Protein AF-A0A929AY75-F1 (afdb_monomer_lite)

Radius of gyration: 17.42 Å; chains: 1; bounding box: 49×32×34 Å

Structure (mmCIF, N/CA/C/O backbone):
data_AF-A0A929AY75-F1
#
_entry.id   AF-A0A929AY75-F1
#
loop_
_atom_site.group_PDB
_atom_site.id
_atom_site.type_symbol
_atom_site.label_atom_id
_atom_site.label_alt_id
_atom_site.label_comp_id
_atom_site.label_asym_id
_atom_site.label_entity_id
_atom_site.label_seq_id
_atom_site.pdbx_PDB_ins_code
_atom_site.Cartn_x
_atom_site.Cartn_y
_atom_site.Cartn_z
_atom_site.occupancy
_atom_site.B_iso_or_equiv
_atom_site.auth_seq_id
_atom_site.auth_comp_id
_atom_site.auth_asym_id
_atom_site.auth_atom_id
_atom_site.pdbx_PDB_model_num
ATOM 1 N N . MET A 1 1 ? -19.424 8.136 5.211 1.00 58.34 1 MET A N 1
ATOM 2 C CA . MET A 1 1 ? -18.488 7.083 4.750 1.00 58.34 1 MET A CA 1
ATOM 3 C C . MET A 1 1 ? -17.634 6.529 5.892 1.00 58.34 1 MET A C 1
ATOM 5 O O . MET A 1 1 ? -17.654 5.324 6.089 1.00 58.34 1 MET A O 1
ATOM 9 N N . CYS A 1 2 ? -16.976 7.370 6.703 1.00 70.50 2 CYS A N 1
ATOM 10 C CA . CYS A 1 2 ? -16.135 6.907 7.822 1.00 70.50 2 CYS A CA 1
ATOM 11 C C . CYS A 1 2 ? -16.876 6.101 8.907 1.00 70.50 2 CYS A C 1
ATOM 13 O O . CYS A 1 2 ? -16.299 5.177 9.466 1.00 70.50 2 CYS A O 1
ATOM 15 N N . ASP A 1 3 ? -18.149 6.406 9.183 1.00 83.50 3 ASP A N 1
ATOM 16 C CA . ASP A 1 3 ? -18.938 5.699 10.209 1.00 83.50 3 ASP A CA 1
ATOM 17 C C . ASP A 1 3 ? -19.165 4.215 9.869 1.00 83.50 3 ASP A C 1
ATOM 19 O O . ASP A 1 3 ? -19.022 3.339 10.717 1.00 83.50 3 ASP A O 1
ATOM 23 N N . ARG A 1 4 ? -19.409 3.917 8.586 1.00 83.25 4 ARG A N 1
ATOM 24 C CA . ARG A 1 4 ? -19.552 2.541 8.089 1.00 83.25 4 ARG A CA 1
ATOM 25 C C . ARG A 1 4 ? -18.265 1.736 8.273 1.00 83.25 4 ARG A C 1
ATOM 27 O O . ARG A 1 4 ? -18.332 0.578 8.664 1.00 83.25 4 ARG A O 1
ATOM 34 N N . ILE A 1 5 ? -17.106 2.353 8.024 1.00 80.56 5 ILE A N 1
ATOM 35 C CA . ILE A 1 5 ? -15.794 1.709 8.207 1.00 80.56 5 ILE A CA 1
ATOM 36 C C . ILE A 1 5 ? -15.585 1.362 9.684 1.00 80.56 5 ILE A C 1
ATOM 38 O O . ILE A 1 5 ? -15.224 0.231 9.993 1.00 80.56 5 ILE A O 1
ATOM 42 N N . LYS A 1 6 ? -15.873 2.300 10.598 1.00 83.12 6 LYS A N 1
ATOM 43 C CA . LYS A 1 6 ? -15.758 2.067 12.048 1.00 83.12 6 LYS A CA 1
ATOM 44 C C . LYS A 1 6 ? -16.673 0.933 12.521 1.00 83.12 6 LYS A C 1
ATOM 46 O O . LYS A 1 6 ? -16.192 0.010 13.168 1.00 83.12 6 LYS A O 1
ATOM 51 N N . LYS A 1 7 ? -17.948 0.944 12.117 1.00 85.19 7 LYS A N 1
ATOM 52 C CA . LYS A 1 7 ? -18.905 -0.139 12.415 1.00 85.19 7 LYS A CA 1
ATOM 53 C C . LYS A 1 7 ? -18.456 -1.487 11.853 1.00 85.19 7 LYS A C 1
ATOM 55 O O . LYS A 1 7 ? -18.595 -2.507 12.518 1.00 85.19 7 LYS A O 1
ATOM 60 N N . GLY A 1 8 ? -17.882 -1.495 10.649 1.00 83.12 8 GLY A N 1
ATOM 61 C CA . GLY A 1 8 ? -17.298 -2.693 10.046 1.00 83.12 8 GLY A CA 1
ATOM 62 C C . GLY A 1 8 ? -16.147 -3.267 10.876 1.00 83.12 8 GLY A C 1
ATOM 63 O O . GLY A 1 8 ? -16.157 -4.458 11.175 1.00 83.12 8 GLY A O 1
ATOM 64 N N . LEU A 1 9 ? -15.200 -2.419 11.294 1.00 79.19 9 LEU A N 1
ATOM 65 C CA . LEU A 1 9 ? -14.049 -2.816 12.116 1.00 79.19 9 LEU A CA 1
ATOM 66 C C . LEU A 1 9 ? -14.449 -3.294 13.520 1.00 79.19 9 LEU A C 1
ATOM 68 O O . LEU A 1 9 ? -13.875 -4.261 14.011 1.00 79.19 9 LEU A O 1
ATOM 72 N N . ASN A 1 10 ? -15.449 -2.663 14.139 1.00 81.44 10 ASN A N 1
ATOM 73 C CA . ASN A 1 10 ? -15.956 -3.046 15.463 1.00 81.44 10 ASN A CA 1
ATOM 74 C C . ASN A 1 10 ? -16.852 -4.290 15.445 1.00 81.44 10 ASN A C 1
ATOM 76 O O . ASN A 1 10 ? -17.226 -4.810 16.492 1.00 81.44 10 ASN A O 1
ATOM 80 N N . GLY A 1 11 ? -17.243 -4.754 14.263 1.00 81.00 11 GLY A N 1
ATOM 81 C CA . GLY A 1 11 ? -18.146 -5.882 14.132 1.00 81.00 11 GLY A CA 1
ATOM 82 C C . GLY A 1 11 ? -19.634 -5.547 14.292 1.00 81.00 11 GLY A C 1
ATOM 83 O O . GLY A 1 11 ? -20.442 -6.460 14.437 1.00 81.00 11 GLY A O 1
ATOM 84 N N . GLU A 1 12 ? -20.006 -4.272 14.220 1.00 87.19 12 GLU A N 1
ATOM 85 C CA . GLU A 1 12 ? -21.356 -3.735 14.466 1.00 87.19 12 GLU A CA 1
ATOM 86 C C . GLU A 1 12 ? -22.196 -3.578 13.184 1.00 87.19 12 GLU A C 1
ATOM 88 O O . GLU A 1 12 ? -23.343 -3.140 13.231 1.00 87.19 12 GLU A O 1
ATOM 93 N N . LEU A 1 13 ? -21.622 -3.877 12.014 1.00 85.38 13 LEU A N 1
ATOM 94 C CA . LEU A 1 13 ? -22.315 -3.727 10.736 1.00 85.38 13 LEU A CA 1
ATOM 95 C C . LEU A 1 13 ? -23.306 -4.881 10.505 1.00 85.38 13 LEU A C 1
ATOM 97 O O . LEU A 1 13 ? -22.887 -6.037 10.394 1.00 85.38 13 LEU A O 1
ATOM 101 N N . ASP A 1 14 ? -24.594 -4.563 10.388 1.00 83.25 14 ASP A N 1
ATOM 102 C CA . ASP A 1 14 ? -25.686 -5.516 10.123 1.00 83.25 14 ASP A CA 1
ATOM 103 C C . ASP A 1 14 ? -25.837 -5.815 8.617 1.00 83.25 14 ASP A C 1
ATOM 105 O O . ASP A 1 14 ? -26.877 -5.612 7.998 1.00 83.25 14 ASP A O 1
ATOM 109 N N . GLU A 1 15 ? -24.732 -6.222 7.990 1.00 84.50 15 GLU A N 1
ATOM 110 C CA . GLU A 1 15 ? -24.664 -6.631 6.585 1.00 84.50 15 GLU A CA 1
ATOM 111 C C . GLU A 1 15 ? -23.827 -7.920 6.478 1.00 84.50 15 GLU A C 1
ATOM 113 O O . GLU A 1 15 ? -22.878 -8.091 7.256 1.00 84.50 15 GLU A O 1
ATOM 118 N N . PRO A 1 16 ? -24.115 -8.823 5.518 1.00 76.69 16 PRO A N 1
ATOM 119 C CA . PRO A 1 16 ? -23.265 -9.978 5.237 1.00 76.69 16 PRO A CA 1
ATOM 120 C C . PRO A 1 16 ? -21.837 -9.533 4.909 1.00 76.69 16 PRO A C 1
ATOM 122 O O . PRO A 1 16 ? -21.634 -8.627 4.099 1.00 76.69 16 PRO A O 1
ATOM 125 N N . ARG A 1 17 ? -20.834 -10.169 5.523 1.00 69.56 17 ARG A N 1
ATOM 126 C CA . ARG A 1 17 ? -19.430 -9.745 5.406 1.00 69.56 17 ARG A CA 1
ATOM 127 C C . ARG A 1 17 ? -18.582 -10.835 4.784 1.00 69.56 17 ARG A C 1
ATOM 129 O O . ARG A 1 17 ? -18.651 -11.996 5.182 1.00 69.56 17 ARG A O 1
ATOM 136 N N . TYR A 1 18 ? -17.727 -10.433 3.854 1.00 57.09 18 TYR A N 1
ATOM 137 C CA . TYR A 1 18 ? -16.662 -11.283 3.349 1.00 57.09 18 TYR A CA 1
ATOM 138 C C . TYR A 1 18 ? -15.500 -11.283 4.356 1.00 57.09 18 TYR A C 1
ATOM 140 O O . TYR A 1 18 ? -14.575 -10.488 4.241 1.00 57.09 18 TYR A O 1
ATOM 148 N N . GLY A 1 19 ? -15.587 -12.150 5.370 1.00 64.31 19 GLY A N 1
ATOM 149 C CA . GLY A 1 19 ? -14.478 -12.491 6.272 1.00 64.31 19 GLY A CA 1
ATOM 150 C C . GLY A 1 19 ? -13.862 -11.348 7.100 1.00 64.31 19 GLY A C 1
ATOM 151 O O . GLY A 1 19 ? -14.418 -10.259 7.231 1.00 64.31 19 GLY A O 1
ATOM 152 N N . PHE A 1 20 ? -12.712 -11.647 7.718 1.00 63.41 20 PHE A N 1
ATOM 153 C CA . PHE A 1 20 ? -11.889 -10.707 8.492 1.00 63.41 20 PHE A CA 1
ATOM 154 C C . PHE A 1 20 ? -11.245 -9.638 7.593 1.00 63.41 20 PHE A C 1
ATOM 156 O O . PHE A 1 20 ? -11.009 -9.907 6.417 1.00 63.41 20 PHE A O 1
ATOM 163 N N . PRO A 1 21 ? -10.890 -8.450 8.122 1.00 64.00 21 PRO A N 1
ATOM 164 C CA . PRO A 1 21 ? -10.072 -7.496 7.382 1.00 64.00 21 PRO A CA 1
ATOM 165 C C . PRO A 1 21 ? -8.719 -8.130 7.023 1.00 64.00 21 PRO A C 1
ATOM 167 O O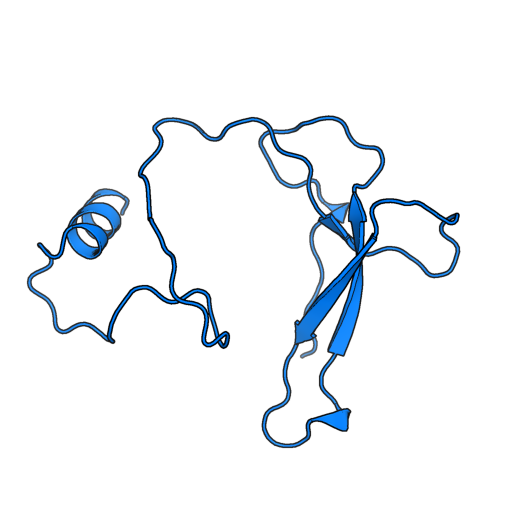 . PRO A 1 21 ? -7.944 -8.491 7.906 1.00 64.00 21 PRO A O 1
ATOM 170 N N . PHE A 1 22 ? -8.433 -8.251 5.727 1.00 64.19 22 PHE A N 1
ATOM 171 C CA . PHE A 1 22 ? -7.162 -8.758 5.208 1.00 64.19 22 PHE A CA 1
ATOM 172 C C . PHE A 1 22 ? -6.489 -7.716 4.305 1.00 64.19 22 PHE A C 1
ATOM 174 O O . PHE A 1 22 ? -7.152 -6.979 3.572 1.00 64.19 22 PHE A O 1
ATOM 181 N N . ALA A 1 23 ? -5.158 -7.641 4.358 1.00 60.72 23 ALA A N 1
ATOM 182 C CA . ALA A 1 23 ? -4.357 -6.730 3.539 1.00 60.72 23 ALA A CA 1
ATOM 183 C C . ALA A 1 23 ? -3.999 -7.384 2.192 1.00 60.72 23 ALA A C 1
ATOM 185 O O . ALA A 1 23 ? -2.848 -7.741 1.929 1.00 60.72 23 ALA A O 1
ATOM 186 N N . GLY A 1 24 ? -5.002 -7.564 1.332 1.00 62.25 24 GLY A N 1
ATOM 187 C CA . GLY A 1 24 ? -4.816 -8.172 0.013 1.00 62.25 24 GLY A CA 1
ATOM 188 C C . GLY A 1 24 ? -4.464 -9.664 0.059 1.00 62.25 24 GLY A C 1
ATOM 189 O O . GLY A 1 24 ? -4.880 -10.390 0.950 1.00 62.25 24 GLY A O 1
ATOM 190 N N . ASP A 1 25 ? -3.700 -10.134 -0.924 1.00 54.97 25 ASP A N 1
ATOM 191 C CA . ASP A 1 25 ? -3.467 -11.566 -1.186 1.00 54.97 25 ASP A CA 1
ATOM 192 C C . ASP A 1 25 ? -2.432 -12.230 -0.261 1.00 54.97 25 ASP A C 1
ATOM 194 O O . ASP A 1 25 ? -1.881 -13.290 -0.557 1.00 54.97 25 ASP A O 1
ATOM 198 N N . ASN A 1 26 ? -2.119 -11.574 0.851 1.00 52.06 26 ASN A N 1
ATOM 199 C CA . ASN A 1 26 ? -1.126 -12.039 1.794 1.00 52.06 26 ASN A CA 1
ATOM 200 C C . ASN A 1 26 ? -1.834 -12.785 2.923 1.00 52.06 26 ASN A C 1
ATOM 202 O O . ASN A 1 26 ? -2.718 -12.235 3.572 1.00 52.06 26 ASN A O 1
ATOM 206 N N . ASN A 1 27 ? -1.380 -14.001 3.228 1.00 58.03 27 ASN A N 1
ATOM 207 C CA . ASN A 1 27 ? -1.840 -14.798 4.377 1.00 58.03 27 ASN A CA 1
ATOM 208 C C . ASN A 1 27 ? -1.547 -14.147 5.751 1.00 58.03 27 ASN A C 1
ATOM 210 O O . ASN A 1 27 ? -1.674 -14.801 6.784 1.00 58.03 27 ASN A O 1
ATOM 214 N N . PHE A 1 28 ? -1.114 -12.884 5.781 1.00 60.75 28 PHE A N 1
ATOM 215 C CA . PHE A 1 28 ? -0.845 -12.137 6.998 1.00 60.75 28 PHE A CA 1
ATOM 216 C C . PHE A 1 28 ? -2.108 -11.396 7.423 1.00 60.75 28 PHE A C 1
ATOM 218 O O . PHE A 1 28 ? -2.578 -10.476 6.751 1.00 60.75 28 PHE A O 1
ATOM 225 N N . LEU A 1 29 ? -2.648 -11.819 8.560 1.00 69.06 29 LEU A N 1
ATOM 226 C CA . LEU A 1 29 ? -3.685 -11.086 9.264 1.00 69.06 29 LEU A CA 1
ATOM 227 C C . LEU A 1 29 ? -3.046 -9.902 9.988 1.00 69.06 29 LEU A C 1
ATOM 229 O O . LEU A 1 29 ? -1.889 -9.961 10.402 1.00 69.06 29 LEU A O 1
ATOM 233 N N . PHE A 1 30 ? -3.799 -8.818 10.130 1.00 74.62 30 PHE A N 1
ATOM 234 C CA . PHE A 1 30 ? -3.373 -7.725 10.991 1.00 74.62 30 PHE A CA 1
ATOM 235 C C . PHE A 1 30 ? -3.423 -8.184 12.448 1.00 74.62 30 PHE A C 1
ATOM 237 O O . PHE A 1 30 ? -4.459 -8.676 12.893 1.00 74.62 30 PHE A O 1
ATOM 244 N N . ASP A 1 31 ? -2.344 -7.954 13.194 1.00 78.38 31 ASP A N 1
ATOM 245 C CA . ASP A 1 31 ? -2.346 -8.171 14.645 1.00 78.38 31 ASP A CA 1
ATOM 246 C C . ASP A 1 31 ? -3.283 -7.175 15.351 1.00 78.38 31 ASP A C 1
ATOM 248 O O . ASP A 1 31 ? -3.9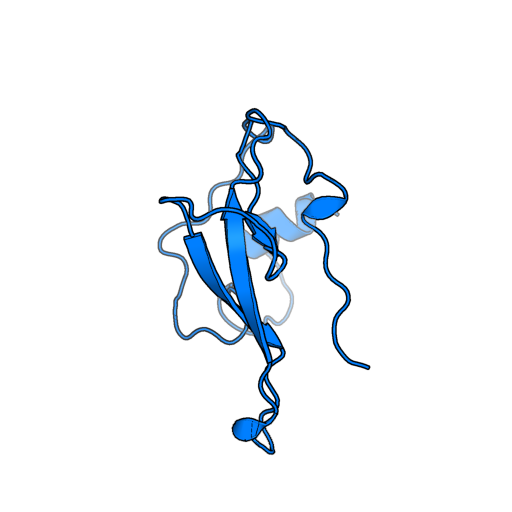29 -7.503 16.342 1.00 78.38 31 ASP A O 1
ATOM 252 N N . GLU A 1 32 ? -3.377 -5.945 14.830 1.00 83.38 32 GLU A N 1
ATOM 253 C CA . GLU A 1 32 ? -4.207 -4.883 15.392 1.00 83.38 32 GLU A CA 1
ATOM 254 C C . GLU A 1 32 ? -4.577 -3.831 14.333 1.00 83.38 32 GLU A C 1
ATOM 256 O O . GLU A 1 32 ? -3.744 -3.426 13.519 1.00 83.38 32 GLU A O 1
ATOM 261 N N . ILE A 1 33 ? -5.816 -3.328 14.380 1.00 80.38 33 ILE A N 1
ATOM 262 C CA . ILE A 1 33 ? -6.267 -2.176 13.588 1.00 80.38 33 ILE A CA 1
ATOM 263 C C . ILE A 1 33 ? -6.712 -1.073 14.549 1.00 80.38 33 ILE A C 1
ATOM 265 O O . ILE A 1 33 ? -7.707 -1.215 15.257 1.00 80.38 33 ILE A O 1
ATOM 269 N N . LYS A 1 34 ? -5.984 0.048 14.560 1.00 83.06 34 LYS A N 1
ATOM 270 C CA . LYS A 1 34 ? -6.289 1.221 15.391 1.00 83.06 34 LYS A CA 1
ATOM 271 C C . LYS A 1 34 ? -6.826 2.370 14.548 1.00 83.06 34 LYS A C 1
ATOM 273 O O . LYS A 1 34 ? -6.207 2.773 13.565 1.00 83.06 34 LYS A O 1
ATOM 278 N N . VAL A 1 35 ? -7.940 2.953 14.986 1.00 82.31 35 VAL A N 1
ATOM 279 C CA . VAL A 1 35 ? -8.423 4.232 14.452 1.00 82.31 35 VAL A CA 1
ATOM 280 C C . VAL A 1 35 ? -7.564 5.352 15.036 1.00 82.31 35 VAL A C 1
ATOM 282 O O . VAL A 1 35 ? -7.399 5.439 16.250 1.00 82.31 35 VAL A O 1
ATOM 285 N N . ILE A 1 36 ? -7.022 6.209 14.173 1.00 87.44 36 ILE A N 1
ATOM 286 C CA . ILE A 1 36 ? -6.267 7.406 14.564 1.00 87.44 36 ILE A CA 1
ATOM 287 C C . ILE A 1 36 ? -7.004 8.657 14.088 1.00 87.44 36 ILE A C 1
ATOM 289 O O . ILE A 1 36 ? -7.607 8.651 13.016 1.00 87.44 36 ILE A O 1
ATOM 293 N N . ASP A 1 37 ? -6.938 9.738 14.866 1.00 86.50 37 ASP A N 1
ATOM 294 C CA . ASP A 1 37 ? -7.645 10.983 14.533 1.00 86.50 37 ASP A CA 1
ATOM 295 C C . ASP A 1 37 ? -6.987 11.745 13.381 1.00 86.50 37 ASP A C 1
ATOM 297 O O . ASP A 1 37 ? 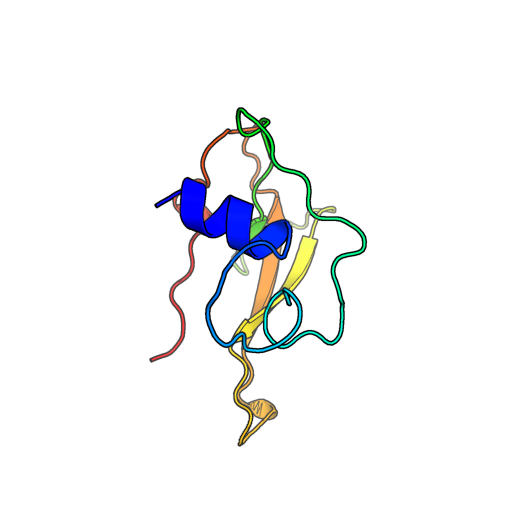-7.661 12.404 12.589 1.00 86.50 37 ASP A O 1
ATOM 301 N N . LYS A 1 38 ? -5.653 11.675 13.299 1.00 87.50 38 LYS A N 1
ATOM 302 C CA . LYS A 1 38 ? -4.850 12.318 12.259 1.00 87.50 38 LYS A CA 1
ATOM 303 C C . LYS A 1 38 ? -3.693 11.409 11.849 1.00 87.50 38 LYS A C 1
ATOM 305 O O . LYS A 1 38 ? -3.099 10.769 12.725 1.00 87.50 38 LYS A O 1
ATOM 310 N N . PRO A 1 39 ? -3.340 11.368 10.554 1.00 87.19 39 PRO A N 1
ATOM 311 C CA . PRO A 1 39 ? -2.144 10.671 10.112 1.00 87.19 39 PRO A CA 1
ATOM 312 C C . PRO A 1 39 ? -0.906 11.286 10.770 1.00 87.19 39 PRO A C 1
ATOM 314 O O . PRO A 1 39 ? -0.814 12.500 10.972 1.00 87.19 39 PRO A O 1
ATOM 317 N N . LYS A 1 40 ? 0.051 10.430 11.125 1.00 90.81 40 LYS A N 1
ATOM 318 C CA . LYS A 1 40 ? 1.384 10.864 11.552 1.00 90.81 40 LYS A CA 1
ATOM 319 C C . LYS A 1 40 ? 2.246 11.078 10.314 1.00 90.81 40 LYS A C 1
ATOM 321 O O . LYS A 1 40 ? 2.018 10.441 9.290 1.00 90.81 40 LYS A O 1
ATOM 326 N N . LEU A 1 41 ? 3.257 11.938 10.421 1.00 92.50 41 LEU A N 1
ATOM 327 C CA . LEU A 1 41 ? 4.242 12.064 9.352 1.00 92.50 41 LEU A CA 1
ATOM 328 C C . LEU A 1 41 ? 4.934 10.711 9.125 1.00 92.50 41 LEU A C 1
ATOM 330 O O . LEU A 1 41 ? 5.315 10.037 10.086 1.00 92.50 41 LEU A O 1
ATOM 334 N N . ALA A 1 42 ? 5.117 10.336 7.861 1.00 89.94 42 ALA A N 1
ATOM 335 C CA . ALA A 1 42 ? 5.696 9.060 7.457 1.00 89.94 42 ALA A CA 1
ATOM 336 C C . ALA A 1 42 ? 6.745 9.251 6.353 1.00 89.94 42 ALA A C 1
ATOM 338 O O . ALA A 1 42 ? 6.776 10.271 5.665 1.00 89.94 42 ALA A O 1
ATOM 339 N N . ARG A 1 43 ? 7.616 8.252 6.180 1.00 88.81 43 ARG A N 1
ATOM 340 C CA . ARG A 1 43 ? 8.454 8.135 4.981 1.00 88.81 43 ARG A CA 1
ATOM 341 C C . ARG A 1 43 ? 7.802 7.149 4.031 1.00 88.81 43 ARG A C 1
ATOM 343 O O . ARG A 1 43 ? 7.387 6.072 4.451 1.00 88.81 43 ARG A O 1
ATOM 350 N N . TRP A 1 44 ? 7.754 7.517 2.761 1.00 88.44 44 TRP A N 1
ATOM 351 C CA . TRP A 1 44 ? 7.094 6.728 1.734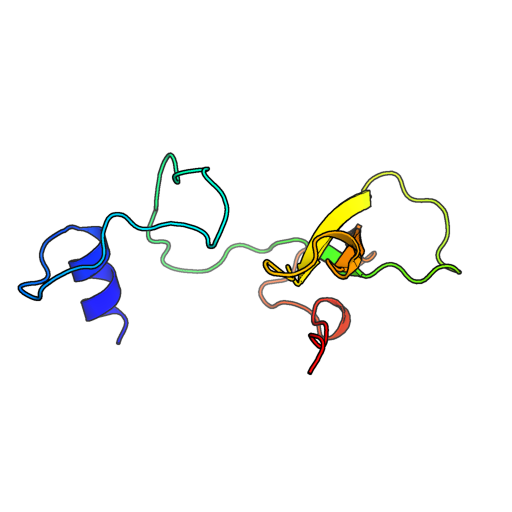 1.00 88.44 44 TRP A CA 1
ATOM 352 C C . TRP A 1 44 ? 8.114 5.955 0.908 1.00 88.44 44 TRP A C 1
ATOM 354 O O . TRP A 1 44 ? 9.168 6.478 0.536 1.00 88.44 44 TRP A O 1
ATOM 364 N N . TYR A 1 45 ? 7.785 4.701 0.618 1.00 88.19 45 TYR A N 1
ATOM 365 C CA . TYR A 1 45 ? 8.535 3.896 -0.331 1.00 88.19 45 TYR A CA 1
ATOM 366 C C . TYR A 1 45 ? 8.289 4.419 -1.744 1.00 88.19 45 TYR A C 1
ATOM 368 O O . TYR A 1 45 ? 7.148 4.529 -2.180 1.00 88.19 45 TYR A O 1
ATOM 376 N N . CYS A 1 46 ? 9.368 4.720 -2.457 1.00 88.00 46 CYS A N 1
ATOM 377 C CA . CYS A 1 46 ? 9.335 5.101 -3.863 1.00 88.00 46 CYS A CA 1
ATOM 378 C C . CYS A 1 46 ? 10.079 4.040 -4.688 1.00 88.00 46 CYS A C 1
ATOM 380 O O . CYS A 1 46 ? 11.080 3.494 -4.205 1.00 88.00 46 CYS A O 1
ATOM 382 N N . PRO A 1 47 ? 9.603 3.717 -5.903 1.00 88.69 47 PRO A N 1
ATOM 383 C CA . PRO A 1 47 ? 10.304 2.831 -6.810 1.00 88.69 47 PRO A CA 1
ATOM 384 C C . PRO A 1 47 ? 11.671 3.432 -7.131 1.00 88.69 47 PRO A C 1
ATOM 386 O O . PRO A 1 47 ? 11.819 4.635 -7.351 1.00 88.69 47 PRO A O 1
ATOM 389 N N . ILE A 1 48 ? 12.679 2.574 -7.132 1.00 86.38 48 ILE A N 1
ATOM 390 C CA . ILE A 1 48 ? 14.052 2.957 -7.423 1.00 86.38 48 ILE A CA 1
ATOM 391 C C . ILE A 1 48 ? 14.319 2.659 -8.888 1.00 86.38 48 ILE A C 1
ATOM 393 O O . ILE A 1 48 ? 14.106 1.534 -9.339 1.00 86.38 48 ILE A O 1
ATOM 397 N N . ASP A 1 49 ? 14.813 3.658 -9.612 1.00 77.75 49 ASP A N 1
ATOM 398 C CA . ASP A 1 49 ? 15.282 3.459 -10.978 1.00 77.75 49 ASP A CA 1
ATOM 399 C C . ASP A 1 49 ? 16.663 2.782 -10.980 1.00 77.75 49 ASP A C 1
ATOM 401 O O . ASP A 1 49 ? 17.452 2.960 -10.046 1.00 77.75 49 ASP A O 1
ATOM 405 N N . ASN A 1 50 ? 16.988 2.043 -12.038 1.00 70.69 50 ASN A N 1
ATOM 406 C CA . ASN A 1 50 ? 18.224 1.262 -12.153 1.00 70.69 50 ASN A CA 1
ATOM 407 C C . ASN A 1 50 ? 19.495 2.124 -12.057 1.00 70.69 50 ASN A C 1
ATOM 409 O O . ASN A 1 50 ? 20.542 1.626 -11.650 1.00 70.69 50 ASN A O 1
ATOM 413 N N . ASN A 1 51 ? 19.391 3.419 -12.367 1.00 71.31 51 ASN A N 1
ATOM 414 C CA . ASN A 1 51 ? 20.490 4.382 -12.272 1.00 71.31 51 ASN A CA 1
ATOM 415 C C . ASN A 1 51 ? 20.623 5.041 -10.889 1.00 71.31 51 ASN A C 1
ATOM 417 O O . ASN A 1 51 ? 21.481 5.902 -10.690 1.00 71.31 51 ASN A O 1
ATOM 421 N N . SER A 1 52 ? 19.780 4.673 -9.924 1.00 69.44 52 SER A N 1
ATOM 422 C CA . SER A 1 52 ? 19.841 5.257 -8.585 1.00 69.44 52 SER A CA 1
ATOM 423 C C . SER A 1 52 ? 21.032 4.699 -7.803 1.00 69.44 52 SER A C 1
ATOM 425 O O . SER A 1 52 ? 21.282 3.489 -7.840 1.00 69.44 52 SER A O 1
ATOM 427 N N . PRO A 1 53 ? 21.728 5.530 -7.009 1.00 68.62 53 PRO A N 1
ATOM 428 C CA . PRO A 1 53 ? 22.857 5.068 -6.217 1.00 68.62 53 PRO A CA 1
ATOM 429 C C . PRO A 1 53 ? 22.461 3.949 -5.229 1.00 68.62 53 PRO A C 1
ATOM 431 O O . PRO A 1 53 ? 21.294 3.819 -4.819 1.00 68.62 53 PRO A O 1
ATOM 434 N N . PRO A 1 54 ? 23.423 3.106 -4.815 1.00 66.00 54 PRO A N 1
ATOM 435 C CA . PRO A 1 54 ? 23.218 2.153 -3.733 1.00 66.00 54 PRO A CA 1
ATOM 436 C C . PRO A 1 54 ? 22.773 2.889 -2.463 1.00 66.00 54 PRO A C 1
ATOM 438 O O . PRO A 1 54 ? 23.383 3.871 -2.056 1.00 66.00 54 PRO A O 1
ATOM 441 N N . SER A 1 55 ? 21.707 2.412 -1.827 1.00 68.94 55 SER A N 1
ATOM 442 C CA . SER A 1 55 ? 21.203 2.934 -0.554 1.00 68.94 55 SER A CA 1
ATOM 443 C C . SER A 1 55 ? 20.865 1.755 0.354 1.00 68.94 55 SER A C 1
ATOM 445 O O . SER A 1 55 ? 20.548 0.671 -0.139 1.00 68.94 55 SER A O 1
ATOM 447 N N . LYS A 1 56 ? 21.005 1.941 1.671 1.00 68.81 56 LYS A N 1
ATOM 448 C CA . LYS A 1 56 ? 20.804 0.868 2.659 1.00 68.81 56 LYS A CA 1
ATOM 449 C C . LYS A 1 56 ? 19.331 0.512 2.862 1.00 68.81 56 LYS A C 1
ATOM 451 O O . LYS A 1 56 ? 19.021 -0.643 3.125 1.00 68.81 56 LYS A O 1
ATOM 456 N N . ASP A 1 57 ? 18.432 1.472 2.672 1.00 79.44 57 ASP A N 1
ATOM 457 C CA . ASP A 1 57 ? 17.014 1.308 2.990 1.00 79.44 57 ASP A CA 1
ATOM 458 C C . ASP A 1 57 ? 16.199 0.913 1.752 1.00 79.44 57 ASP A C 1
ATOM 460 O O . ASP A 1 57 ? 15.315 1.651 1.305 1.00 79.44 57 ASP A O 1
ATOM 464 N N . LYS A 1 58 ? 16.532 -0.243 1.167 1.00 84.31 58 LYS A N 1
ATOM 465 C CA . LYS A 1 58 ? 15.821 -0.805 0.012 1.00 84.31 58 LYS A CA 1
ATOM 466 C C . LYS A 1 58 ? 15.071 -2.067 0.408 1.00 84.31 58 LYS A C 1
ATOM 468 O O . LYS A 1 58 ? 15.585 -2.901 1.149 1.00 84.31 58 LYS A O 1
ATOM 473 N N . CYS A 1 59 ? 13.876 -2.236 -0.134 1.00 85.94 59 CYS A N 1
ATOM 474 C CA . CYS A 1 59 ? 13.130 -3.480 -0.054 1.00 85.94 59 CYS A CA 1
ATOM 475 C C . CYS A 1 59 ? 12.577 -3.846 -1.430 1.00 85.94 59 CYS A C 1
ATOM 477 O O . CYS A 1 59 ? 12.442 -3.016 -2.330 1.00 85.94 59 CYS A O 1
ATOM 479 N N . ARG A 1 60 ? 12.284 -5.128 -1.607 1.00 87.81 60 ARG A N 1
ATOM 480 C CA . ARG A 1 60 ? 11.672 -5.643 -2.823 1.00 87.81 60 ARG A CA 1
ATOM 481 C C . ARG A 1 60 ? 10.192 -5.872 -2.548 1.00 87.81 60 ARG A C 1
ATOM 483 O O . ARG A 1 60 ? 9.873 -6.610 -1.621 1.00 87.81 60 ARG A O 1
ATOM 490 N N . LEU A 1 61 ? 9.318 -5.268 -3.349 1.00 87.62 61 LEU A N 1
ATOM 491 C CA . LEU A 1 61 ? 7.867 -5.405 -3.209 1.00 87.62 61 LEU A CA 1
ATOM 492 C C . LEU A 1 61 ? 7.260 -5.953 -4.501 1.00 87.62 61 LEU A C 1
ATOM 494 O O . LEU A 1 61 ? 7.569 -5.480 -5.600 1.00 87.62 61 LEU A O 1
ATOM 498 N N . THR A 1 62 ? 6.387 -6.947 -4.361 1.00 88.19 62 THR A N 1
ATOM 499 C CA . THR A 1 62 ? 5.541 -7.433 -5.455 1.00 88.19 62 THR A CA 1
ATOM 500 C C . THR A 1 62 ? 4.477 -6.384 -5.742 1.00 88.19 62 THR A C 1
ATOM 502 O O . THR A 1 62 ? 3.719 -6.012 -4.851 1.00 88.19 62 THR A O 1
ATOM 505 N N . THR A 1 63 ? 4.431 -5.886 -6.975 1.00 88.50 63 THR A N 1
ATOM 506 C CA . THR A 1 63 ? 3.504 -4.816 -7.377 1.00 88.50 63 THR A CA 1
ATOM 507 C C . THR A 1 63 ? 2.306 -5.346 -8.153 1.00 88.50 63 THR A C 1
ATOM 509 O O . THR A 1 63 ? 1.276 -4.689 -8.199 1.00 88.50 63 THR A O 1
ATOM 512 N N . TRP A 1 64 ? 2.439 -6.515 -8.784 1.00 89.69 64 TRP A N 1
ATOM 513 C CA . TRP A 1 64 ? 1.368 -7.154 -9.545 1.00 89.69 64 TRP A CA 1
ATOM 514 C C . TRP A 1 64 ? 1.548 -8.669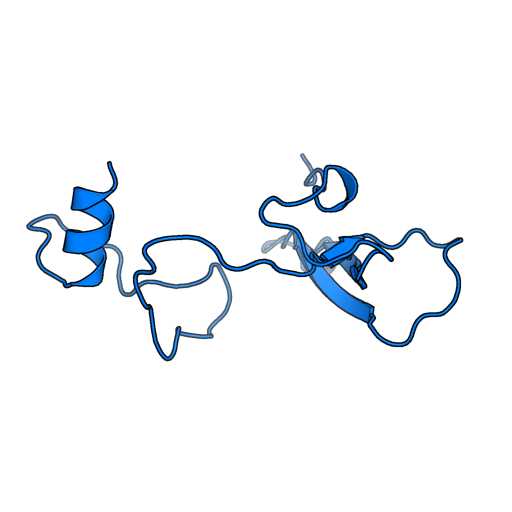 -9.550 1.00 89.69 64 TRP A C 1
ATOM 516 O O . TRP A 1 64 ? 2.659 -9.137 -9.799 1.00 89.69 64 TRP A O 1
ATOM 526 N N . ILE A 1 65 ? 0.470 -9.419 -9.314 1.00 86.38 65 ILE A N 1
ATOM 527 C CA . ILE A 1 65 ? 0.468 -10.887 -9.295 1.00 86.38 65 ILE A CA 1
ATOM 528 C C . ILE A 1 65 ? -0.371 -11.391 -10.466 1.00 86.38 65 ILE A C 1
ATOM 530 O O . ILE A 1 65 ? -1.556 -11.078 -10.561 1.00 86.38 65 ILE A O 1
ATOM 534 N N . ASP A 1 66 ? 0.235 -12.212 -11.320 1.00 87.88 66 ASP A N 1
ATOM 535 C CA . ASP A 1 66 ? -0.488 -13.002 -12.314 1.00 87.88 66 ASP A CA 1
ATOM 536 C C . ASP A 1 66 ? -0.661 -14.420 -11.757 1.00 87.88 66 ASP A C 1
ATOM 538 O O . ASP A 1 66 ? 0.304 -15.172 -11.625 1.00 87.88 66 ASP A O 1
ATOM 542 N N . ARG A 1 67 ? -1.897 -14.768 -11.375 1.00 86.00 67 ARG A N 1
ATOM 543 C CA . ARG A 1 67 ? -2.206 -16.070 -10.758 1.00 86.00 67 ARG A CA 1
ATOM 544 C C . ARG A 1 67 ? -2.258 -17.220 -11.763 1.00 86.00 67 ARG A C 1
ATOM 546 O O . ARG A 1 67 ? -2.195 -18.374 -11.346 1.00 86.00 67 ARG A O 1
ATOM 553 N N . ALA A 1 68 ? -2.406 -16.923 -13.053 1.00 91.75 68 ALA A N 1
ATOM 554 C CA . ALA A 1 68 ? -2.386 -17.939 -14.100 1.00 91.75 68 ALA A CA 1
ATOM 555 C C . ALA A 1 68 ? -0.945 -18.287 -14.500 1.00 91.75 68 ALA A C 1
ATOM 557 O O . ALA A 1 68 ? -0.668 -19.424 -14.878 1.00 91.75 68 ALA A O 1
ATOM 558 N N . ASP A 1 69 ? -0.030 -17.321 -14.392 1.00 90.00 69 ASP A N 1
ATOM 559 C CA . ASP A 1 69 ? 1.373 -17.479 -14.754 1.00 90.00 69 ASP A CA 1
ATOM 560 C C . ASP A 1 69 ? 2.292 -16.680 -13.818 1.00 90.00 69 ASP A C 1
ATOM 562 O O . ASP A 1 69 ? 2.574 -15.496 -14.020 1.00 90.00 69 ASP A O 1
ATOM 566 N N . ASN A 1 70 ? 2.848 -17.366 -12.815 1.00 87.75 70 ASN A N 1
ATOM 567 C CA . ASN A 1 70 ? 3.733 -16.753 -11.823 1.00 87.75 70 ASN A CA 1
ATOM 568 C C . ASN A 1 70 ? 4.989 -16.102 -12.427 1.00 87.75 70 ASN A C 1
ATOM 570 O O . ASN A 1 70 ? 5.573 -15.228 -11.786 1.00 87.75 70 ASN A O 1
ATOM 574 N N . THR A 1 71 ? 5.411 -16.479 -13.640 1.00 90.94 71 THR A N 1
ATOM 575 C CA . THR A 1 71 ? 6.572 -15.850 -14.296 1.00 90.94 71 THR A CA 1
ATOM 576 C C . THR A 1 71 ? 6.277 -14.418 -14.752 1.00 90.94 71 THR A C 1
ATOM 578 O O . THR A 1 71 ? 7.199 -13.615 -14.921 1.00 90.94 71 THR A O 1
ATOM 581 N N . LYS A 1 72 ? 4.994 -14.063 -14.899 1.00 90.44 72 LYS A N 1
ATOM 582 C CA . LYS A 1 72 ? 4.539 -12.718 -15.271 1.00 90.44 72 LYS A CA 1
ATOM 583 C C . LYS A 1 72 ? 4.329 -11.794 -14.074 1.00 90.44 72 LYS A C 1
ATOM 585 O O . LYS A 1 72 ? 4.213 -10.582 -14.280 1.00 90.44 72 LYS A O 1
ATOM 590 N N . THR A 1 73 ? 4.352 -12.326 -12.850 1.00 89.50 73 THR A N 1
ATOM 591 C CA . THR A 1 73 ? 4.309 -11.544 -11.607 1.00 89.50 73 THR A CA 1
ATOM 592 C C . THR A 1 73 ? 5.409 -10.485 -11.606 1.00 89.50 73 THR A C 1
ATOM 594 O O . THR A 1 73 ? 6.586 -10.763 -11.851 1.00 89.50 73 THR A O 1
ATOM 597 N N . LYS A 1 74 ? 5.023 -9.235 -11.346 1.00 89.75 74 LYS A N 1
ATOM 598 C CA . LYS A 1 74 ? 5.927 -8.086 -11.382 1.00 89.75 74 LYS A CA 1
ATOM 599 C C . LYS A 1 74 ? 6.349 -7.705 -9.979 1.00 89.75 74 LYS A C 1
ATOM 601 O O . LYS A 1 74 ? 5.539 -7.549 -9.067 1.00 89.75 74 LYS A O 1
ATOM 606 N N . THR A 1 75 ? 7.648 -7.501 -9.849 1.00 89.44 75 THR A N 1
ATOM 607 C CA . THR A 1 75 ? 8.297 -7.094 -8.615 1.00 89.44 75 THR A CA 1
ATOM 608 C C . THR A 1 75 ? 9.160 -5.877 -8.907 1.00 89.44 75 THR A C 1
ATOM 610 O O . THR A 1 75 ? 9.833 -5.837 -9.937 1.00 89.44 75 THR A O 1
ATOM 613 N N . LYS A 1 76 ? 9.154 -4.891 -8.010 1.00 88.88 76 LYS A N 1
ATOM 614 C CA . LYS A 1 76 ? 10.005 -3.699 -8.110 1.00 88.88 76 LYS A CA 1
ATOM 615 C C . LYS A 1 76 ? 10.826 -3.522 -6.835 1.00 88.88 76 LYS A C 1
ATOM 617 O O . LYS A 1 76 ? 10.461 -4.007 -5.761 1.00 88.88 76 LYS A O 1
ATOM 622 N N . ILE A 1 77 ? 11.961 -2.845 -6.969 1.00 88.81 77 ILE A N 1
ATOM 623 C CA . ILE A 1 77 ? 12.759 -2.409 -5.825 1.00 88.81 77 ILE A CA 1
ATOM 624 C C . ILE A 1 77 ? 12.245 -1.037 -5.414 1.00 88.81 77 ILE A C 1
ATOM 626 O O . ILE A 1 77 ? 12.138 -0.131 -6.239 1.00 88.81 77 ILE A O 1
ATOM 630 N N . PHE A 1 78 ? 11.944 -0.900 -4.134 1.00 88.88 78 PHE A N 1
ATOM 631 C CA . PHE A 1 78 ? 11.571 0.351 -3.509 1.00 88.88 78 PHE A CA 1
ATOM 632 C C . PHE A 1 78 ? 12.627 0.737 -2.486 1.00 88.88 78 PHE A C 1
ATOM 634 O O . PHE A 1 78 ? 13.341 -0.107 -1.945 1.00 88.88 78 PHE A O 1
ATOM 641 N N . GLY A 1 79 ? 12.701 2.019 -2.179 1.00 87.00 79 GLY A N 1
ATOM 642 C CA . GLY A 1 79 ? 13.399 2.493 -0.997 1.00 87.00 79 GLY A CA 1
ATOM 643 C C . GLY A 1 79 ? 12.784 3.777 -0.510 1.00 87.00 79 GLY A C 1
ATOM 644 O O . GLY A 1 79 ? 11.878 4.327 -1.141 1.00 87.00 79 GLY A O 1
ATOM 645 N N . PHE A 1 80 ? 13.279 4.264 0.618 1.00 79.06 80 PHE A N 1
ATOM 646 C CA . PHE A 1 80 ? 12.940 5.619 1.008 1.00 79.06 80 PHE A CA 1
ATOM 647 C C . PHE A 1 80 ? 13.556 6.565 -0.020 1.00 79.06 80 PHE A C 1
ATOM 649 O O . PHE A 1 80 ? 14.777 6.610 -0.190 1.00 79.06 80 PHE A O 1
ATOM 656 N N . ALA A 1 81 ? 12.702 7.309 -0.725 1.00 64.25 81 ALA A N 1
ATOM 657 C CA . ALA A 1 81 ? 13.172 8.508 -1.396 1.00 64.25 81 ALA A CA 1
ATOM 658 C C . ALA A 1 81 ? 13.839 9.406 -0.337 1.00 64.25 81 ALA A C 1
ATOM 660 O O . ALA A 1 81 ? 13.436 9.365 0.830 1.00 64.25 81 ALA A O 1
ATOM 661 N N . PRO A 1 82 ? 14.824 10.243 -0.696 1.00 63.03 82 PRO A N 1
ATOM 662 C CA . PRO A 1 82 ? 15.497 11.151 0.241 1.00 63.03 82 PRO A CA 1
ATOM 663 C C . PRO A 1 82 ? 14.575 12.242 0.836 1.00 63.03 82 PRO A C 1
ATOM 665 O O . PRO A 1 82 ? 15.046 13.237 1.378 1.00 63.03 82 PRO A O 1
ATOM 668 N N . THR A 1 83 ? 13.257 12.085 0.735 1.00 65.62 83 THR A N 1
ATOM 669 C CA . THR A 1 83 ? 12.243 12.988 1.260 1.00 65.62 83 THR A CA 1
ATOM 670 C C . THR A 1 83 ? 12.107 12.862 2.774 1.00 65.62 83 THR A C 1
ATOM 672 O O . THR A 1 83 ? 12.107 11.765 3.337 1.00 65.62 83 THR A O 1
ATOM 675 N N . ASN A 1 84 ? 11.919 14.011 3.418 1.00 79.56 84 ASN A N 1
ATOM 676 C CA . ASN A 1 84 ? 11.563 14.112 4.827 1.00 79.56 84 ASN A CA 1
ATOM 677 C C . ASN A 1 84 ? 10.248 13.380 5.138 1.00 79.56 84 ASN A C 1
ATOM 679 O O . ASN A 1 84 ? 9.486 13.009 4.246 1.00 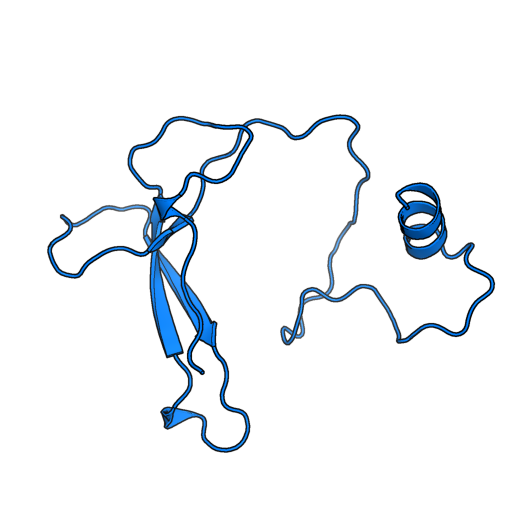79.56 84 ASN A O 1
ATOM 683 N N . PHE A 1 85 ? 9.973 13.201 6.427 1.00 89.19 85 PHE A N 1
ATOM 684 C CA . PHE A 1 85 ? 8.678 12.729 6.894 1.00 89.19 85 PHE A CA 1
ATOM 685 C C . PHE A 1 85 ? 7.565 13.680 6.417 1.00 89.19 85 PHE A C 1
ATOM 687 O O . PHE A 1 85 ? 7.590 14.870 6.730 1.00 89.19 85 PHE A O 1
ATOM 694 N N . VAL A 1 86 ? 6.598 13.154 5.666 1.00 90.50 86 VAL A N 1
ATOM 695 C CA . VAL A 1 86 ? 5.473 13.903 5.079 1.00 90.50 86 VAL A CA 1
ATOM 696 C C . VAL A 1 86 ? 4.148 13.204 5.383 1.00 90.50 86 VAL A C 1
ATOM 698 O O . VAL A 1 86 ? 4.121 12.000 5.638 1.00 90.50 86 VAL A O 1
ATOM 701 N N . LEU A 1 87 ? 3.050 13.966 5.408 1.00 91.94 87 LEU A N 1
ATOM 702 C CA . LEU A 1 87 ? 1.710 13.426 5.681 1.00 91.94 87 LEU A CA 1
ATOM 703 C C . LEU A 1 87 ? 1.167 12.633 4.493 1.00 91.94 87 LEU A C 1
ATOM 705 O O . LEU A 1 87 ? 0.654 11.535 4.672 1.00 91.94 87 LEU A O 1
ATOM 709 N N . GLU A 1 88 ? 1.324 13.183 3.292 1.00 90.31 88 GLU A N 1
ATOM 710 C CA . GLU A 1 88 ? 0.775 12.622 2.062 1.00 90.31 88 GLU A CA 1
ATOM 711 C C . GLU A 1 88 ? 1.869 11.934 1.237 1.00 90.31 88 GLU A C 1
ATOM 713 O O . GLU A 1 88 ? 3.024 12.382 1.256 1.00 90.31 88 GLU A O 1
ATOM 718 N N . PRO A 1 89 ? 1.533 10.864 0.496 1.00 90.25 89 PRO A N 1
ATOM 719 C CA . PRO A 1 89 ? 2.479 10.217 -0.398 1.00 90.25 89 PRO A CA 1
ATOM 720 C C . PRO A 1 89 ? 2.917 11.189 -1.504 1.00 90.25 89 PRO A C 1
ATOM 722 O O . PRO A 1 89 ? 2.067 11.790 -2.166 1.00 90.25 89 PRO A O 1
ATOM 725 N N . PRO A 1 90 ? 4.230 11.346 -1.754 1.00 89.81 90 PRO A N 1
ATOM 726 C CA . PRO A 1 90 ? 4.705 12.152 -2.871 1.00 89.81 90 PRO A CA 1
ATOM 727 C C . PRO A 1 90 ? 4.324 11.500 -4.205 1.00 89.81 90 PRO A C 1
ATOM 729 O O . PRO A 1 90 ? 4.155 10.283 -4.283 1.00 89.81 90 PRO A O 1
ATOM 732 N N . GLN A 1 91 ? 4.280 12.287 -5.286 1.00 90.19 91 GLN A N 1
ATOM 733 C CA . GLN A 1 91 ? 3.958 11.767 -6.623 1.00 90.19 91 GLN A CA 1
ATOM 734 C C . GLN A 1 91 ? 4.864 10.595 -7.031 1.00 90.19 91 GLN A C 1
ATOM 736 O O . GLN A 1 91 ? 4.409 9.636 -7.642 1.00 90.19 91 GLN A O 1
ATOM 741 N N . SER A 1 92 ? 6.137 10.645 -6.633 1.00 88.44 92 SER A N 1
ATOM 742 C CA . SER A 1 92 ? 7.117 9.594 -6.898 1.00 88.44 92 SER A CA 1
ATOM 743 C C . SER A 1 92 ? 6.821 8.270 -6.197 1.00 88.44 92 SER A C 1
ATOM 745 O O . SER A 1 92 ? 7.410 7.274 -6.584 1.00 88.44 92 SER A O 1
ATOM 747 N N . ALA A 1 93 ? 5.969 8.229 -5.169 1.00 89.75 93 ALA A N 1
ATOM 748 C CA . ALA A 1 93 ? 5.594 6.982 -4.499 1.00 89.75 93 ALA A CA 1
ATOM 749 C C . ALA A 1 93 ? 4.551 6.180 -5.295 1.00 89.75 93 ALA A C 1
ATOM 751 O O . ALA A 1 93 ? 4.403 4.976 -5.083 1.00 89.75 93 ALA A O 1
ATOM 752 N N . TRP A 1 94 ? 3.841 6.832 -6.217 1.00 90.50 94 TRP A N 1
ATOM 753 C CA . TRP A 1 94 ? 2.826 6.192 -7.040 1.00 90.50 94 TRP A CA 1
ATOM 754 C C . TRP A 1 94 ? 3.453 5.450 -8.217 1.00 90.50 94 TRP A C 1
ATOM 756 O O . TRP A 1 94 ? 4.417 5.905 -8.833 1.00 90.50 94 TRP A O 1
ATOM 766 N N . ILE A 1 95 ? 2.879 4.293 -8.541 1.00 88.69 95 ILE A N 1
ATOM 767 C CA . ILE A 1 95 ? 3.239 3.506 -9.717 1.00 88.69 95 ILE A CA 1
ATOM 768 C C . ILE A 1 95 ? 1.992 3.169 -10.519 1.00 88.69 95 ILE A C 1
ATOM 770 O O . ILE A 1 95 ? 0.921 2.941 -9.961 1.00 88.69 95 ILE A O 1
ATOM 774 N N . GLU A 1 96 ? 2.165 3.064 -11.828 1.00 89.19 96 GLU A N 1
ATOM 775 C CA . GLU A 1 96 ? 1.161 2.479 -12.704 1.00 89.19 96 GLU A CA 1
ATOM 776 C C . GLU A 1 96 ? 1.277 0.953 -12.671 1.00 89.19 96 GLU A C 1
ATOM 778 O O . GLU A 1 96 ? 2.381 0.384 -12.666 1.00 89.19 96 GLU A O 1
ATOM 783 N N . LEU A 1 97 ? 0.122 0.296 -12.601 1.00 83.69 97 LEU A N 1
ATOM 784 C CA . LEU A 1 97 ? 0.015 -1.154 -12.682 1.00 83.69 97 LEU A CA 1
ATOM 785 C C . LEU A 1 97 ? -0.089 -1.587 -14.151 1.00 83.69 97 LEU A C 1
ATOM 787 O O . LEU A 1 97 ? -0.549 -0.803 -14.980 1.00 83.69 97 LEU A O 1
ATOM 791 N N . PRO A 1 98 ? 0.336 -2.818 -14.488 1.00 78.75 98 PRO A N 1
ATOM 792 C CA . PRO A 1 98 ? 0.111 -3.373 -15.818 1.00 78.75 98 PRO A CA 1
ATOM 793 C C . PRO A 1 98 ? -1.384 -3.373 -16.174 1.00 78.75 98 PRO A C 1
ATOM 795 O O . PRO A 1 98 ? -2.213 -3.637 -15.302 1.00 78.75 98 PRO A O 1
ATOM 798 N N . HIS A 1 99 ? -1.698 -3.085 -17.440 1.00 65.25 99 HIS A N 1
ATOM 799 C CA . HIS A 1 99 ? -3.033 -3.251 -18.022 1.00 65.25 99 HIS A CA 1
ATOM 800 C C . HIS A 1 99 ? -3.323 -4.713 -18.368 1.00 65.25 99 HIS A C 1
ATOM 802 O O . HIS A 1 99 ? -2.366 -5.422 -18.761 1.00 65.25 99 HIS A O 1
#

Foldseek 3Di:
DVVQVVCVQVVNDPDDDDDDDDPPPDPDDDPDDDDDPAADFDFAWFFDDPPDDDDPFKDKDFPAADPVDRVPGDITIIGGDPDDRHRDDDPRRDDDDDD

Secondary structure (DSSP, 8-state):
-HHHHHHHHHT---S---SS-B-TT-S-B-S-----SSPPPBPPEEEPPTTSPP-SSEEEEEEE--SS-GGG-EEEEEEE-SPPPBSSPPGGG--PPP-

pLDDT: mean 80.44, std 10.61, range [52.06, 92.5]

Sequence (99 aa):
MCDRIKKGLNGELDEPRYGFPFAGDNNFLFDEIKVIDKPKLARWYCPIDNNSPPSKDKCRLTTWIDRADNTKTKTKIFGFAPTNFVLEPPQSAWIELPH